Protein AF-A0A2V9SQM5-F1 (afdb_monomer_lite)

pLDDT: mean 85.24, std 10.16, range [53.94, 96.0]

Sequence (116 aa):
MLMFATLVFFAFRARFNPSAHKRLILLATIALMDAPTGRPPFVAITGRPHLDSVFCWLFVLLLMTYDLWSTRKLHRATIWGGAFLVIAQQLRVPIGSTTVWHAFATWVQTLARTAH

Radius of gyration: 17.27 Å; chains: 1; bounding box: 48×34×42 Å

Foldseek 3Di:
DVLLVVLQVVLVVCVVPVVLNVLSNQLSVLLVQLVVCQDPPNCVVVVDPPCSCVSSLVSLVVSQVCCCVPVVDGDPSSVVSSVVSVVCVVVVVVVCPDPVNVVVVVVVVVVVVVVD

Secondary structure (DSSP, 8-state):
-HHHHHHHHHHHHTTT-HHHHHHHHHHHHHHHHHHHHTSTTHHHHH-STT-HHHHHHHHHHHHHHHHHHHHSS--HHHHHHHHHHHHHHHHHHHHHTSHHHHHHHHHHHHHHHHT-

Structure (mmCIF, N/CA/C/O backbone):
data_AF-A0A2V9SQM5-F1
#
_entry.id   AF-A0A2V9SQM5-F1
#
loop_
_atom_site.group_PDB
_atom_site.id
_atom_site.type_symbol
_atom_site.label_atom_id
_atom_site.label_alt_id
_atom_site.label_comp_id
_atom_site.label_asym_id
_atom_site.label_entity_id
_atom_site.label_seq_id
_atom_site.pdbx_PDB_ins_code
_atom_site.Cartn_x
_atom_site.Cartn_y
_atom_site.Cartn_z
_atom_site.occupancy
_atom_site.B_iso_or_equiv
_atom_site.auth_seq_id
_atom_site.auth_comp_id
_atom_site.auth_asym_id
_atom_site.auth_atom_id
_atom_site.pdbx_PDB_model_num
ATOM 1 N N . MET A 1 1 ? 8.146 1.963 -1.666 1.00 83.19 1 MET A N 1
ATOM 2 C CA . MET A 1 1 ? 8.450 3.204 -0.914 1.00 83.19 1 MET A CA 1
ATOM 3 C C . MET A 1 1 ? 7.287 4.184 -0.892 1.00 83.19 1 MET A C 1
ATOM 5 O O . MET A 1 1 ? 6.878 4.536 0.203 1.00 83.19 1 MET A O 1
ATOM 9 N N . LEU A 1 2 ? 6.697 4.556 -2.038 1.00 89.31 2 LEU A N 1
ATOM 10 C CA . LEU A 1 2 ? 5.504 5.425 -2.072 1.00 89.31 2 LEU A CA 1
ATOM 11 C C . LEU A 1 2 ? 4.367 4.922 -1.169 1.00 89.31 2 LEU A C 1
ATOM 13 O O . LEU A 1 2 ? 3.948 5.641 -0.272 1.00 89.31 2 LEU A O 1
ATOM 17 N N . MET A 1 3 ? 3.952 3.659 -1.333 1.00 90.69 3 MET A N 1
ATOM 18 C CA . MET A 1 3 ? 2.892 3.055 -0.509 1.00 90.69 3 MET A CA 1
ATOM 19 C C . MET A 1 3 ? 3.172 3.171 0.998 1.00 90.69 3 MET A C 1
ATOM 21 O O . MET A 1 3 ? 2.305 3.591 1.761 1.00 90.69 3 MET A O 1
ATOM 25 N N . PHE A 1 4 ? 4.400 2.845 1.413 1.00 92.44 4 PHE A N 1
ATOM 26 C CA . PHE A 1 4 ? 4.840 2.946 2.804 1.00 92.44 4 PHE A CA 1
ATOM 27 C C . PHE A 1 4 ? 4.764 4.387 3.317 1.00 92.44 4 PHE A C 1
ATOM 29 O O . PHE A 1 4 ? 4.122 4.636 4.333 1.00 92.44 4 PHE A O 1
ATOM 36 N N . ALA A 1 5 ? 5.365 5.341 2.600 1.00 94.12 5 ALA A N 1
ATOM 37 C CA . ALA A 1 5 ? 5.401 6.740 3.015 1.00 94.12 5 ALA A CA 1
ATOM 38 C C . ALA A 1 5 ? 3.990 7.330 3.156 1.00 94.12 5 ALA A C 1
ATOM 40 O O . ALA A 1 5 ? 3.698 7.994 4.149 1.00 94.12 5 ALA A O 1
ATOM 41 N N . THR A 1 6 ? 3.093 7.032 2.211 1.00 94.75 6 THR A N 1
ATOM 42 C CA . THR A 1 6 ? 1.692 7.462 2.270 1.00 94.75 6 THR A CA 1
ATOM 43 C C . THR A 1 6 ? 0.986 6.897 3.504 1.00 94.75 6 THR A C 1
ATOM 45 O O . THR A 1 6 ? 0.376 7.650 4.262 1.00 94.75 6 THR A O 1
ATOM 48 N N . LEU A 1 7 ? 1.094 5.588 3.754 1.00 94.12 7 LEU A N 1
ATOM 49 C CA . LEU A 1 7 ? 0.445 4.949 4.903 1.00 94.12 7 LEU A CA 1
ATOM 50 C C . LEU A 1 7 ? 1.005 5.444 6.240 1.00 94.12 7 LEU A C 1
ATOM 52 O O . LEU A 1 7 ? 0.230 5.721 7.154 1.00 94.12 7 LEU A O 1
ATOM 56 N N . VAL A 1 8 ? 2.324 5.620 6.346 1.00 95.19 8 VAL A N 1
ATOM 57 C CA . VAL A 1 8 ? 2.972 6.164 7.549 1.00 95.19 8 VAL A CA 1
ATOM 58 C C . VAL A 1 8 ? 2.571 7.615 7.787 1.00 95.19 8 VAL A C 1
ATOM 60 O O . VAL A 1 8 ? 2.286 7.984 8.924 1.00 95.19 8 VAL A O 1
ATOM 63 N N . PHE A 1 9 ? 2.473 8.433 6.739 1.00 96.00 9 PHE A N 1
ATOM 64 C CA . PHE A 1 9 ? 1.980 9.804 6.861 1.00 96.00 9 PHE A CA 1
ATOM 65 C C . PHE A 1 9 ? 0.564 9.841 7.456 1.00 96.00 9 PHE A C 1
ATOM 67 O O . PHE A 1 9 ? 0.301 10.577 8.413 1.00 96.00 9 PHE A O 1
ATOM 74 N N . PHE A 1 10 ? -0.347 8.997 6.959 1.00 94.50 10 PHE A N 1
ATOM 75 C CA . PHE A 1 10 ? -1.689 8.881 7.533 1.00 94.50 10 PHE A CA 1
ATOM 76 C C . PHE A 1 10 ? -1.677 8.296 8.949 1.00 94.50 10 PHE A C 1
ATOM 78 O O . PHE A 1 10 ? -2.434 8.761 9.802 1.00 94.50 10 PHE A O 1
ATOM 85 N N . ALA A 1 11 ? -0.796 7.335 9.235 1.00 93.56 11 ALA A N 1
ATOM 86 C CA . ALA A 1 11 ? -0.623 6.791 10.578 1.00 93.56 11 ALA A CA 1
ATOM 87 C C . ALA A 1 11 ? -0.174 7.874 11.568 1.00 93.56 11 ALA A C 1
ATOM 89 O O . ALA A 1 11 ? -0.684 7.935 12.687 1.00 93.56 11 ALA A O 1
ATOM 90 N N . PHE A 1 12 ? 0.738 8.756 11.152 1.00 95.19 12 PHE A N 1
ATOM 91 C CA . PHE A 1 12 ? 1.212 9.874 11.960 1.00 95.19 12 PHE A 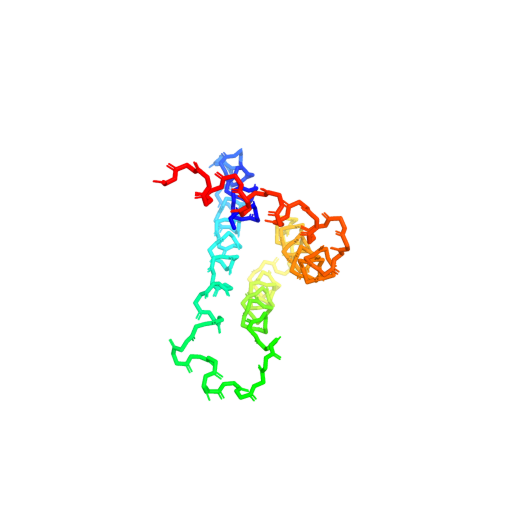CA 1
ATOM 92 C C . PHE A 1 12 ? 0.104 10.900 12.215 1.00 95.19 12 PHE A C 1
ATOM 94 O O . PHE A 1 12 ? -0.087 11.327 13.353 1.00 95.19 12 PHE A O 1
ATOM 101 N N . ARG A 1 13 ? -0.703 11.238 11.197 1.00 94.38 13 ARG A N 1
ATOM 102 C CA . ARG A 1 13 ? -1.900 12.078 11.395 1.00 94.38 13 ARG A CA 1
ATOM 103 C C . ARG A 1 13 ? -2.898 11.441 12.363 1.00 94.38 13 ARG A C 1
ATOM 105 O O . ARG A 1 13 ? -3.520 12.147 13.149 1.00 94.38 13 ARG A O 1
ATOM 112 N N . ALA A 1 14 ? -3.019 10.116 12.347 1.00 93.06 14 ALA A N 1
ATOM 113 C CA . ALA A 1 14 ? -3.893 9.356 13.234 1.00 93.06 14 ALA A CA 1
ATOM 114 C C . ALA A 1 14 ? -3.270 9.022 14.606 1.00 93.06 14 ALA A C 1
ATOM 116 O O . ALA A 1 14 ? -3.839 8.208 15.329 1.00 93.06 14 ALA A O 1
ATOM 117 N N . ARG A 1 15 ? -2.142 9.637 15.005 1.00 92.81 15 ARG A N 1
ATOM 118 C CA . ARG A 1 15 ? -1.408 9.294 16.246 1.00 92.81 15 ARG A CA 1
ATOM 119 C C . ARG A 1 15 ? -2.239 9.361 17.532 1.00 92.81 15 ARG A C 1
ATOM 121 O O . ARG A 1 15 ? -1.980 8.609 18.462 1.00 92.81 15 ARG A O 1
ATOM 128 N N . PHE A 1 16 ? -3.251 10.227 17.576 1.00 93.94 16 PHE A N 1
ATOM 129 C CA . PHE A 1 16 ? -4.147 10.368 18.731 1.00 93.94 16 PHE A CA 1
ATOM 130 C C . PHE A 1 16 ? -5.284 9.337 18.756 1.00 93.94 16 PHE A C 1
ATOM 132 O O . PHE A 1 16 ? -6.033 9.269 19.724 1.00 93.94 16 PHE A O 1
ATOM 139 N N . ASN A 1 17 ? -5.414 8.517 17.710 1.00 92.06 17 ASN A N 1
ATOM 140 C CA . ASN A 1 17 ? -6.326 7.385 17.658 1.00 92.06 17 ASN A CA 1
ATOM 141 C C . ASN A 1 17 ? -5.501 6.087 17.560 1.00 92.06 17 ASN A C 1
ATOM 143 O O . ASN A 1 17 ? -5.189 5.638 16.451 1.00 92.06 17 ASN A O 1
ATOM 147 N N . PRO A 1 18 ? -5.160 5.453 18.701 1.00 90.06 18 PRO A N 1
ATOM 148 C CA . PRO A 1 18 ? -4.294 4.272 18.734 1.00 90.06 18 PRO A CA 1
ATOM 149 C C . PRO A 1 18 ? -4.803 3.118 17.862 1.00 90.06 18 PRO A C 1
ATOM 151 O O . PRO A 1 18 ? -4.017 2.376 17.274 1.00 90.06 18 PRO A O 1
ATOM 154 N N . SER A 1 19 ? -6.128 2.994 17.755 1.00 89.94 19 SER A N 1
ATOM 155 C CA . SER A 1 19 ? -6.827 1.976 16.971 1.00 89.94 19 SER A CA 1
ATOM 156 C C . SER A 1 19 ? -6.543 2.129 15.471 1.00 89.94 19 SER A C 1
ATOM 158 O O . SER A 1 19 ? -6.209 1.157 14.790 1.00 89.94 19 SER A O 1
ATOM 160 N N . ALA A 1 20 ? -6.627 3.357 14.951 1.00 92.00 20 ALA A N 1
ATOM 161 C CA . ALA A 1 20 ? -6.324 3.663 13.555 1.00 92.00 20 ALA A CA 1
ATOM 162 C C . ALA A 1 20 ? -4.812 3.644 13.279 1.00 92.00 20 ALA A C 1
ATOM 164 O O . ALA A 1 20 ? -4.379 3.082 12.274 1.00 92.00 20 ALA A O 1
ATOM 165 N N . HIS A 1 21 ? -4.016 4.211 14.191 1.00 93.12 21 HIS A N 1
ATOM 166 C CA . HIS A 1 21 ? -2.562 4.289 14.074 1.00 93.12 21 HIS A CA 1
ATOM 167 C C . HIS A 1 21 ? -1.921 2.904 13.908 1.00 93.12 21 HIS A C 1
ATOM 169 O O . HIS A 1 21 ? -1.235 2.665 12.916 1.00 93.12 21 HIS A O 1
ATOM 175 N N . LYS A 1 22 ? -2.199 1.960 14.821 1.00 91.56 22 LYS A N 1
ATOM 176 C CA . LYS A 1 22 ? -1.608 0.608 14.781 1.00 91.56 22 LYS A CA 1
ATOM 177 C C . LYS A 1 22 ? -1.942 -0.139 13.488 1.00 91.56 22 LYS A C 1
ATOM 179 O O . LYS A 1 22 ? -1.076 -0.796 12.920 1.00 91.56 22 LYS A O 1
ATOM 184 N N . ARG A 1 23 ? -3.177 -0.001 12.995 1.00 92.75 23 ARG A N 1
ATOM 185 C CA . ARG A 1 23 ? -3.624 -0.632 11.742 1.00 92.75 23 ARG A CA 1
ATOM 186 C C . ARG A 1 23 ? -2.903 -0.070 10.520 1.00 92.75 23 ARG A C 1
ATOM 188 O O . ARG A 1 23 ? -2.448 -0.840 9.683 1.00 92.75 23 ARG A O 1
ATOM 195 N N . LEU A 1 24 ? -2.761 1.254 10.430 1.00 93.38 24 LEU A N 1
ATOM 196 C CA . LEU A 1 24 ? -2.043 1.893 9.322 1.00 93.38 24 LEU A CA 1
ATOM 197 C C . LEU A 1 24 ? -0.548 1.557 9.339 1.00 93.38 24 LEU A C 1
ATOM 199 O O . LEU A 1 24 ? 0.022 1.323 8.277 1.00 93.38 24 LEU A O 1
ATOM 203 N N . ILE A 1 25 ? 0.069 1.469 10.523 1.00 94.56 25 ILE A N 1
ATOM 204 C CA . ILE A 1 25 ? 1.457 1.007 10.657 1.00 94.56 25 ILE A CA 1
ATOM 205 C C . ILE A 1 25 ? 1.599 -0.451 10.213 1.00 94.56 25 ILE A C 1
ATOM 207 O O . ILE A 1 25 ? 2.502 -0.746 9.439 1.00 94.56 25 ILE A O 1
ATOM 211 N N . LEU A 1 26 ? 0.699 -1.354 10.623 1.00 93.31 26 LEU A N 1
ATOM 212 C CA . LEU A 1 26 ? 0.729 -2.747 10.159 1.00 93.31 26 LEU A CA 1
ATOM 213 C C . LEU A 1 26 ? 0.620 -2.841 8.635 1.00 93.31 26 LEU A C 1
ATOM 215 O O . LEU A 1 26 ? 1.423 -3.528 8.011 1.00 93.31 26 LEU A O 1
ATOM 219 N N . LEU A 1 27 ? -0.313 -2.105 8.025 1.00 93.00 27 LEU A N 1
ATOM 220 C CA . LEU A 1 27 ? -0.443 -2.038 6.567 1.00 93.00 27 LEU A CA 1
ATOM 221 C C . LEU A 1 27 ? 0.825 -1.483 5.904 1.00 93.00 27 LEU A C 1
ATOM 223 O O . LEU A 1 27 ? 1.276 -2.026 4.899 1.00 93.00 27 LEU A O 1
ATOM 227 N N . ALA A 1 28 ? 1.441 -0.445 6.474 1.00 93.44 28 ALA A N 1
ATOM 228 C CA . ALA A 1 28 ? 2.700 0.091 5.967 1.00 93.44 28 ALA A CA 1
ATOM 229 C C . ALA A 1 28 ? 3.819 -0.963 6.005 1.00 93.44 28 ALA A C 1
ATOM 231 O O . ALA A 1 28 ? 4.544 -1.128 5.025 1.00 93.44 28 ALA A O 1
ATOM 232 N N . THR A 1 29 ? 3.929 -1.720 7.097 1.00 91.81 29 THR A N 1
ATOM 233 C CA . THR A 1 29 ? 4.909 -2.805 7.227 1.00 91.81 29 THR A CA 1
ATOM 234 C C . THR A 1 29 ? 4.650 -3.925 6.220 1.00 91.81 29 THR A C 1
ATOM 236 O O . THR A 1 29 ? 5.591 -4.399 5.586 1.00 91.81 29 THR A O 1
ATOM 239 N N . ILE A 1 30 ? 3.385 -4.298 5.996 1.00 90.38 30 ILE A N 1
ATOM 240 C CA . ILE A 1 30 ? 3.010 -5.260 4.947 1.00 90.38 30 ILE A CA 1
ATOM 241 C C . ILE A 1 30 ? 3.451 -4.745 3.569 1.00 90.38 30 ILE A C 1
ATOM 243 O O . ILE A 1 30 ? 3.997 -5.505 2.776 1.00 90.38 30 ILE A O 1
ATOM 247 N N . ALA A 1 31 ? 3.312 -3.443 3.300 1.00 89.00 31 ALA A N 1
ATOM 248 C CA . ALA A 1 31 ? 3.748 -2.831 2.044 1.00 89.00 31 ALA A CA 1
ATOM 249 C C . ALA A 1 31 ? 5.263 -2.941 1.791 1.00 89.00 31 ALA A C 1
ATOM 251 O O . ALA A 1 31 ? 5.693 -2.936 0.638 1.00 89.00 31 ALA A O 1
ATOM 252 N N . LEU A 1 32 ? 6.082 -3.003 2.847 1.00 88.12 32 LEU A N 1
ATOM 253 C CA . LEU A 1 32 ? 7.530 -3.212 2.729 1.00 88.12 32 LEU A CA 1
ATOM 254 C C . LEU A 1 32 ? 7.896 -4.675 2.457 1.00 88.12 32 LEU A C 1
ATOM 256 O O . LEU A 1 32 ? 8.952 -4.928 1.878 1.00 88.12 32 LEU A O 1
ATOM 260 N N . MET A 1 33 ? 7.029 -5.619 2.834 1.00 84.75 33 MET A N 1
ATOM 261 C CA . MET A 1 33 ? 7.254 -7.059 2.665 1.00 84.75 33 MET A CA 1
ATOM 262 C C . MET A 1 33 ? 7.322 -7.491 1.191 1.00 84.75 33 MET A C 1
ATOM 264 O O . MET A 1 33 ? 7.952 -8.497 0.881 1.00 84.75 33 MET A O 1
ATOM 268 N N . ASP A 1 34 ? 6.752 -6.696 0.283 1.00 79.19 34 ASP A N 1
ATOM 269 C CA . ASP A 1 34 ? 6.767 -6.936 -1.169 1.00 79.19 34 ASP A CA 1
ATOM 270 C C . ASP A 1 34 ? 8.192 -6.971 -1.767 1.00 79.19 34 ASP A C 1
ATOM 272 O O . ASP A 1 34 ? 8.451 -7.638 -2.765 1.00 79.19 34 ASP A O 1
ATOM 276 N N . ALA A 1 35 ? 9.157 -6.266 -1.162 1.00 79.75 35 ALA A N 1
ATOM 277 C CA . ALA A 1 35 ? 10.531 -6.238 -1.668 1.00 79.75 35 ALA A CA 1
ATOM 278 C C . ALA A 1 35 ? 11.327 -7.530 -1.363 1.00 79.75 35 ALA A C 1
ATOM 280 O O . ALA A 1 35 ? 11.980 -8.044 -2.275 1.00 79.75 35 ALA A O 1
ATOM 281 N N . PRO A 1 36 ? 11.306 -8.074 -0.128 1.00 78.06 36 PRO A N 1
ATOM 282 C CA . PRO A 1 36 ? 11.883 -9.383 0.180 1.00 78.06 36 PRO A CA 1
ATOM 283 C C . PRO A 1 36 ? 11.306 -10.543 -0.637 1.00 78.06 36 PRO A C 1
ATOM 285 O O . PRO A 1 36 ? 12.055 -11.435 -1.027 1.00 78.06 36 PRO A O 1
ATOM 288 N N . THR A 1 37 ? 10.001 -10.537 -0.918 1.00 73.75 37 THR A N 1
ATOM 289 C CA . THR A 1 37 ? 9.324 -11.638 -1.627 1.00 73.75 37 THR A CA 1
ATOM 290 C C . THR A 1 37 ? 9.785 -11.787 -3.077 1.00 73.75 37 THR A C 1
ATOM 292 O O . THR A 1 37 ? 9.764 -12.890 -3.615 1.00 73.75 37 THR A O 1
ATOM 295 N N . GLY A 1 38 ? 10.270 -10.705 -3.693 1.00 72.56 38 GLY A N 1
ATOM 296 C CA . GLY A 1 38 ? 10.879 -10.713 -5.025 1.00 72.56 38 GLY A CA 1
ATOM 297 C C . GLY A 1 38 ? 12.361 -11.111 -5.062 1.00 72.56 38 GLY A C 1
ATOM 298 O O . GLY A 1 38 ? 12.987 -10.985 -6.113 1.00 72.56 38 GLY A O 1
ATOM 299 N N . ARG A 1 39 ? 12.958 -11.553 -3.943 1.00 73.56 39 ARG A N 1
ATOM 300 C CA . ARG A 1 39 ? 14.384 -11.923 -3.848 1.00 73.56 39 ARG A CA 1
ATOM 301 C C . ARG A 1 39 ? 14.572 -13.408 -3.482 1.00 73.56 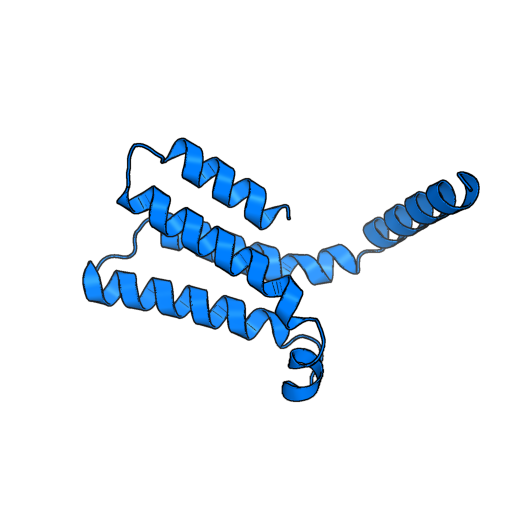39 ARG A C 1
ATOM 303 O O . ARG A 1 39 ? 13.698 -14.001 -2.845 1.00 73.56 39 ARG A O 1
ATOM 310 N N . PRO A 1 40 ? 15.700 -14.046 -3.854 1.00 66.88 40 PRO A N 1
ATOM 311 C CA . PRO A 1 40 ? 16.048 -15.382 -3.359 1.00 66.88 40 PRO A CA 1
ATOM 312 C C . PRO A 1 40 ? 16.118 -15.397 -1.819 1.00 66.88 40 PRO A C 1
ATOM 314 O O . PRO A 1 40 ? 16.605 -14.421 -1.245 1.00 66.88 40 PRO A O 1
ATOM 317 N N . PRO A 1 41 ? 15.650 -16.457 -1.128 1.00 70.38 41 PRO A N 1
ATOM 318 C CA . PRO A 1 41 ? 15.186 -17.755 -1.639 1.00 70.38 41 PRO A CA 1
ATOM 319 C C . PRO A 1 41 ? 13.700 -17.803 -2.039 1.00 70.38 41 PRO A C 1
ATOM 321 O O . PRO A 1 41 ? 13.254 -18.796 -2.605 1.00 70.38 41 PRO A O 1
ATOM 324 N N . PHE A 1 42 ? 12.913 -16.756 -1.784 1.00 65.56 42 PHE A N 1
ATOM 325 C CA . PHE A 1 42 ? 11.457 -16.789 -1.982 1.00 65.56 42 PHE A CA 1
ATOM 326 C C . PHE A 1 42 ? 11.044 -16.950 -3.449 1.00 65.56 42 PHE A C 1
ATOM 328 O O . PHE A 1 42 ? 10.093 -17.674 -3.748 1.00 65.56 42 PHE A O 1
ATOM 335 N N . VAL A 1 43 ? 11.810 -16.365 -4.372 1.00 63.50 43 VAL A N 1
ATOM 336 C CA . VAL A 1 43 ? 11.625 -16.576 -5.820 1.00 63.50 43 VAL A CA 1
ATOM 337 C C . VAL A 1 43 ? 11.898 -18.033 -6.219 1.00 63.50 43 VAL A C 1
ATOM 339 O O . VAL A 1 43 ? 11.208 -18.576 -7.078 1.00 63.50 43 VAL A O 1
ATOM 342 N N . ALA A 1 44 ? 12.859 -18.694 -5.563 1.00 62.41 44 ALA A N 1
ATOM 343 C CA . ALA A 1 44 ? 13.191 -20.096 -5.823 1.00 62.41 44 ALA A CA 1
ATOM 344 C C . ALA A 1 44 ? 12.120 -21.063 -5.285 1.00 62.41 44 ALA A C 1
ATOM 346 O O . ALA A 1 44 ? 11.870 -22.096 -5.896 1.00 62.41 44 ALA A O 1
ATOM 347 N N . ILE A 1 45 ? 11.456 -20.714 -4.176 1.00 61.88 45 ILE A N 1
ATOM 348 C CA . ILE A 1 45 ? 10.374 -21.513 -3.571 1.00 61.88 45 ILE A CA 1
ATOM 349 C C . ILE A 1 45 ? 9.064 -21.376 -4.360 1.00 61.88 45 ILE A C 1
ATOM 351 O O . ILE A 1 45 ? 8.328 -22.344 -4.522 1.00 61.88 45 ILE A O 1
ATOM 355 N N . THR A 1 46 ? 8.749 -20.171 -4.840 1.00 62.34 46 THR A N 1
ATOM 356 C CA . THR A 1 46 ? 7.471 -19.893 -5.520 1.00 62.34 46 THR A CA 1
ATOM 357 C C . THR A 1 46 ? 7.458 -20.321 -6.986 1.00 62.34 46 THR A C 1
ATOM 359 O O . THR A 1 46 ? 6.378 -20.533 -7.535 1.00 62.34 46 THR A O 1
ATOM 362 N N . GLY A 1 47 ? 8.627 -20.470 -7.628 1.00 58.47 47 GLY A N 1
ATOM 363 C CA . GLY A 1 47 ? 8.791 -21.058 -8.969 1.00 58.47 47 GLY A CA 1
ATOM 364 C C . GLY A 1 47 ? 8.072 -20.331 -10.114 1.00 58.47 47 GLY A C 1
ATOM 365 O O . GLY A 1 47 ? 8.140 -20.766 -11.262 1.00 58.47 47 GLY A O 1
ATOM 366 N N . ARG A 1 48 ? 7.370 -19.232 -9.821 1.00 60.31 48 ARG A N 1
ATOM 367 C CA . ARG A 1 48 ? 6.584 -18.439 -10.763 1.00 60.31 48 ARG A CA 1
ATOM 368 C C . ARG A 1 48 ? 6.849 -16.954 -10.517 1.00 60.31 48 ARG A C 1
ATOM 370 O O . ARG A 1 48 ? 6.617 -16.485 -9.398 1.00 60.31 48 ARG A O 1
ATOM 377 N N . PRO A 1 49 ? 7.291 -16.196 -11.534 1.00 55.97 49 PRO A N 1
ATOM 378 C CA . PRO A 1 49 ? 7.325 -14.744 -11.431 1.00 55.97 49 PRO A CA 1
ATOM 379 C C . PRO A 1 49 ? 5.897 -14.240 -11.153 1.00 55.97 49 PRO A C 1
ATOM 381 O O . PRO A 1 49 ? 4.942 -14.780 -11.708 1.00 55.97 49 PRO A O 1
ATOM 384 N N . HIS A 1 50 ? 5.758 -13.233 -10.284 1.00 59.50 50 HIS A N 1
ATOM 385 C CA . HIS A 1 50 ? 4.499 -12.557 -9.898 1.00 59.50 50 HIS A CA 1
ATOM 386 C C . HIS A 1 50 ? 3.658 -13.153 -8.750 1.00 59.50 50 HIS A C 1
ATOM 388 O O . HIS A 1 50 ? 2.599 -12.608 -8.443 1.00 59.50 50 HIS A O 1
ATOM 394 N N . LEU A 1 51 ? 4.099 -14.218 -8.065 1.00 64.31 51 LEU A N 1
ATOM 395 C CA . LEU A 1 51 ? 3.446 -14.660 -6.813 1.00 64.31 51 LEU A CA 1
ATOM 396 C C . LEU A 1 51 ? 3.916 -13.892 -5.563 1.00 64.31 51 LEU A C 1
ATOM 398 O O . LEU A 1 51 ? 3.433 -14.147 -4.462 1.00 64.31 51 LEU A O 1
ATOM 402 N N . ASP A 1 52 ? 4.824 -12.930 -5.714 1.00 66.50 52 ASP A N 1
ATOM 403 C CA . ASP A 1 52 ? 5.361 -12.104 -4.630 1.00 66.50 52 ASP A CA 1
ATOM 404 C C . ASP A 1 52 ? 4.262 -11.328 -3.885 1.00 66.50 52 ASP A C 1
ATOM 406 O O . ASP A 1 52 ? 4.251 -11.285 -2.653 1.00 66.50 52 ASP A O 1
ATOM 410 N N . SER A 1 53 ? 3.272 -10.806 -4.613 1.00 72.50 53 SER A N 1
ATOM 411 C CA . SER A 1 53 ? 2.167 -10.043 -4.021 1.00 72.50 53 SER A CA 1
ATOM 412 C C . SER A 1 53 ? 1.148 -10.905 -3.254 1.00 72.50 53 SER A C 1
ATOM 414 O O . SER A 1 53 ? 0.375 -10.368 -2.459 1.00 72.50 53 SER A O 1
ATOM 416 N N . VAL A 1 54 ? 1.173 -12.238 -3.399 1.00 78.38 54 VAL A N 1
ATOM 417 C CA . VAL A 1 54 ? 0.244 -13.145 -2.692 1.00 78.38 54 VAL A CA 1
ATOM 418 C C . VAL A 1 54 ? 0.444 -13.082 -1.182 1.00 78.38 54 VAL A C 1
ATOM 420 O O . VAL A 1 54 ? -0.534 -13.061 -0.436 1.00 78.38 54 VAL A O 1
ATOM 423 N N . PHE A 1 55 ? 1.691 -12.993 -0.716 1.00 78.88 55 PHE A N 1
ATOM 424 C CA . PHE A 1 55 ? 1.981 -12.866 0.714 1.00 78.88 55 PHE A CA 1
ATOM 425 C C . PHE A 1 55 ? 1.400 -11.571 1.280 1.00 78.88 55 PHE A C 1
ATOM 427 O O . PHE A 1 55 ? 0.752 -11.586 2.326 1.00 78.88 55 PHE A O 1
ATOM 434 N N . CYS A 1 56 ? 1.562 -10.461 0.557 1.00 81.06 56 CYS A N 1
ATOM 435 C CA . CYS A 1 56 ? 0.972 -9.181 0.930 1.00 81.06 56 CYS A CA 1
ATOM 436 C C . CYS A 1 56 ? -0.556 -9.283 1.050 1.00 81.06 56 CYS A C 1
ATOM 438 O O . CYS A 1 56 ? -1.123 -8.831 2.044 1.00 81.06 56 CYS A O 1
ATOM 440 N N . TRP A 1 57 ? -1.223 -9.922 0.084 1.00 83.88 57 TRP A N 1
ATOM 441 C CA . TRP A 1 57 ? -2.675 -10.121 0.123 1.00 83.88 57 TRP A CA 1
ATOM 442 C C . TRP A 1 57 ? -3.109 -11.020 1.275 1.00 83.88 57 TRP A C 1
ATOM 444 O O . TRP A 1 57 ? -4.089 -10.705 1.946 1.00 83.88 57 TRP A O 1
ATOM 454 N N . LEU A 1 58 ? -2.357 -12.086 1.559 1.00 86.62 58 LEU A N 1
ATOM 455 C CA . LEU A 1 58 ? -2.611 -12.970 2.693 1.00 86.62 58 LEU A CA 1
ATOM 456 C C . LEU A 1 58 ? -2.574 -12.195 4.017 1.00 86.62 58 LEU A C 1
ATOM 458 O O . LEU A 1 58 ? -3.488 -12.324 4.826 1.00 86.62 58 LEU A O 1
ATOM 462 N N . PHE A 1 59 ? -1.563 -11.347 4.229 1.00 86.00 59 PHE A N 1
ATOM 463 C CA . PHE A 1 59 ? -1.463 -10.539 5.447 1.00 86.00 59 PHE A CA 1
ATOM 464 C C . PHE A 1 59 ? -2.563 -9.476 5.550 1.00 86.00 59 PHE A C 1
ATOM 466 O O . PHE A 1 59 ? -3.079 -9.239 6.643 1.00 86.00 59 PHE A O 1
ATOM 473 N N . VAL A 1 60 ? -2.965 -8.859 4.433 1.00 85.94 60 VAL A N 1
ATOM 474 C CA . VAL A 1 60 ? -4.105 -7.926 4.411 1.00 85.94 60 VAL A CA 1
ATOM 475 C C . VAL A 1 60 ? -5.409 -8.655 4.747 1.00 85.94 60 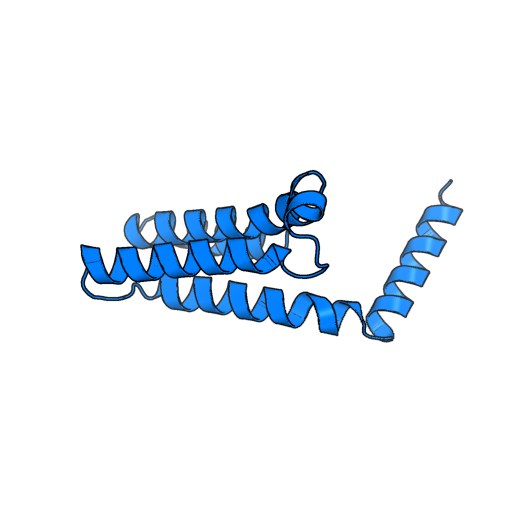VAL A C 1
ATOM 477 O O . VAL A 1 60 ? -6.177 -8.170 5.579 1.00 85.94 60 VAL A O 1
ATOM 480 N N . LEU A 1 61 ? -5.644 -9.837 4.170 1.00 88.69 61 LEU A N 1
ATOM 481 C CA . LEU A 1 61 ? -6.800 -10.677 4.492 1.00 88.69 61 LEU A CA 1
ATOM 482 C C . LEU A 1 61 ? -6.786 -11.104 5.961 1.00 88.69 61 LEU A C 1
ATOM 484 O O . LEU A 1 61 ? -7.813 -11.024 6.632 1.00 88.69 61 LEU A O 1
ATOM 488 N N . LEU A 1 62 ? -5.626 -11.484 6.496 1.00 89.38 62 LEU A N 1
ATOM 489 C CA . LEU A 1 62 ? -5.474 -11.832 7.906 1.00 89.38 62 LEU A CA 1
ATOM 490 C C . LEU A 1 62 ? -5.838 -10.643 8.807 1.00 89.38 62 LEU A C 1
ATOM 492 O O . LEU A 1 62 ? -6.602 -10.805 9.755 1.00 89.38 62 LEU A O 1
ATOM 496 N N . LEU A 1 63 ? -5.404 -9.427 8.467 1.00 86.62 63 LEU A N 1
ATOM 497 C CA . LEU A 1 63 ? -5.805 -8.222 9.195 1.00 86.62 63 LEU A CA 1
ATOM 498 C C . LEU A 1 63 ? -7.321 -7.961 9.107 1.00 86.62 63 LEU A C 1
ATOM 500 O O . LEU A 1 63 ? -7.942 -7.615 10.111 1.00 86.62 63 LEU A O 1
ATOM 504 N N . MET A 1 64 ? -7.933 -8.152 7.934 1.00 86.19 64 MET A N 1
ATOM 505 C CA . MET A 1 64 ? -9.384 -8.000 7.752 1.00 86.19 64 MET A CA 1
ATOM 506 C C . MET A 1 64 ? -10.180 -9.037 8.554 1.00 86.19 64 MET A C 1
ATOM 508 O O . MET A 1 64 ? -11.167 -8.682 9.198 1.00 86.19 64 MET A O 1
ATOM 512 N N . THR A 1 65 ? -9.747 -10.301 8.549 1.00 86.88 65 THR A N 1
ATOM 513 C CA . THR A 1 65 ? -10.375 -11.372 9.341 1.00 86.88 65 THR A CA 1
ATOM 514 C C . THR A 1 65 ? -10.224 -11.123 10.838 1.00 86.88 65 THR A C 1
ATOM 516 O O . THR A 1 65 ? -11.192 -11.296 11.573 1.00 86.88 65 THR A O 1
ATOM 519 N N . TYR A 1 66 ? -9.068 -10.626 11.288 1.00 86.44 66 TYR A N 1
ATOM 520 C CA . TYR A 1 66 ? -8.857 -10.225 12.677 1.00 86.44 66 TYR A CA 1
ATOM 521 C C . TYR A 1 66 ? -9.794 -9.084 13.098 1.00 86.44 66 TYR A C 1
ATOM 523 O O . TYR A 1 66 ? -10.437 -9.177 14.141 1.00 86.44 66 TYR A O 1
ATOM 531 N N . ASP A 1 67 ? -9.934 -8.034 12.281 1.00 82.38 67 ASP A N 1
ATOM 532 C CA . ASP A 1 67 ? -10.867 -6.930 12.553 1.00 82.38 67 ASP A CA 1
ATOM 533 C C . ASP A 1 67 ? -12.328 -7.418 12.609 1.00 82.38 67 ASP A C 1
ATOM 535 O O . ASP A 1 67 ? -13.112 -6.984 13.462 1.00 82.38 67 ASP A O 1
ATOM 539 N N . LEU A 1 68 ? -12.703 -8.351 11.731 1.00 85.38 68 LEU A N 1
ATOM 540 C CA . LEU A 1 68 ? -14.042 -8.936 11.726 1.00 85.38 68 LE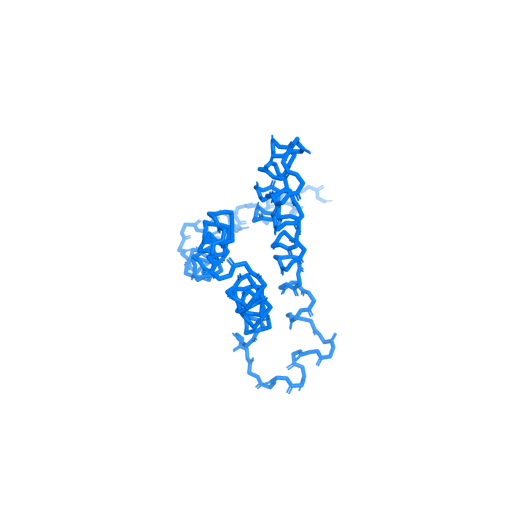U A CA 1
ATOM 541 C C . LEU A 1 68 ? -14.274 -9.852 12.937 1.00 85.38 68 LEU A C 1
ATOM 543 O O . LEU A 1 68 ? -15.364 -9.849 13.500 1.00 85.38 68 LEU A O 1
ATOM 547 N N . TRP A 1 69 ? -13.265 -10.598 13.381 1.00 87.69 69 TRP A N 1
ATOM 548 C CA . TRP A 1 69 ? -13.387 -11.489 14.532 1.00 87.69 69 TRP A CA 1
ATOM 549 C C . TRP A 1 69 ? -13.370 -10.733 15.868 1.00 87.69 69 TRP A C 1
ATOM 551 O O . TRP A 1 69 ? -14.236 -10.952 16.711 1.00 87.69 69 TRP A O 1
ATOM 561 N N . SER A 1 70 ? -12.433 -9.798 16.045 1.00 83.50 70 SER A N 1
ATOM 562 C CA . SER A 1 70 ? -12.254 -9.036 17.287 1.00 83.50 70 SER A CA 1
ATOM 563 C C . SER A 1 70 ? -13.327 -7.964 17.476 1.00 83.50 70 SER A C 1
ATOM 565 O O . SER A 1 70 ? -13.939 -7.872 18.538 1.00 83.50 70 SER A O 1
ATOM 567 N N . THR A 1 71 ? -13.565 -7.144 16.449 1.00 80.12 71 THR A N 1
ATOM 568 C CA . THR A 1 71 ? -14.435 -5.962 16.555 1.00 80.12 71 THR A CA 1
ATOM 569 C C . THR A 1 71 ? -15.801 -6.134 15.893 1.00 80.12 71 THR A C 1
ATOM 571 O O . THR A 1 71 ? -16.638 -5.237 16.002 1.00 80.12 71 THR A O 1
ATOM 574 N N . ARG A 1 72 ? -16.046 -7.257 15.192 1.00 83.25 72 ARG A N 1
ATOM 575 C CA . ARG A 1 72 ? -17.245 -7.514 14.358 1.00 83.25 72 ARG A CA 1
ATOM 576 C C . ARG A 1 72 ? -17.568 -6.426 13.332 1.00 83.25 72 ARG A C 1
ATOM 578 O O . ARG A 1 72 ? -18.651 -6.405 12.752 1.00 83.25 72 ARG A O 1
ATOM 585 N N . LYS A 1 73 ? -16.633 -5.507 13.110 1.00 82.50 73 LYS A N 1
ATOM 586 C CA . LYS A 1 73 ? -16.734 -4.372 12.201 1.00 82.50 73 LYS A CA 1
ATOM 587 C C . LYS A 1 73 ? -15.355 -4.127 11.622 1.00 82.50 73 LYS A C 1
ATOM 589 O O . LYS A 1 73 ? -14.375 -4.046 12.356 1.00 82.50 73 LYS A O 1
ATOM 594 N N . LEU A 1 74 ? -15.294 -3.967 10.308 1.00 79.44 74 LEU A N 1
ATOM 595 C CA . LEU A 1 74 ? -14.070 -3.555 9.639 1.00 79.44 74 LEU A CA 1
ATOM 596 C C . LEU A 1 74 ? -13.799 -2.082 9.938 1.00 79.44 74 LEU A C 1
ATOM 598 O O . LEU A 1 74 ? -14.644 -1.214 9.698 1.00 79.44 74 LEU A O 1
ATOM 602 N N . HIS A 1 75 ? -12.614 -1.786 10.468 1.00 86.88 75 HIS A N 1
ATOM 603 C CA . HIS A 1 75 ? -12.229 -0.408 10.726 1.00 86.88 75 HIS A CA 1
ATOM 604 C C . HIS A 1 75 ? -12.022 0.325 9.392 1.00 86.88 75 HIS A C 1
ATOM 606 O O . HIS A 1 75 ? -11.405 -0.209 8.469 1.00 86.88 75 HIS A O 1
ATOM 612 N N . ARG A 1 76 ? -12.477 1.584 9.286 1.00 87.50 76 ARG A N 1
ATOM 613 C CA . ARG A 1 76 ? -12.335 2.387 8.050 1.00 87.50 76 ARG A CA 1
ATOM 614 C C . ARG A 1 76 ? -10.884 2.440 7.560 1.00 87.50 76 ARG A C 1
ATOM 616 O O . ARG A 1 76 ? -10.639 2.355 6.366 1.00 87.50 76 ARG A O 1
ATOM 623 N N . ALA A 1 77 ? -9.930 2.532 8.488 1.00 89.00 77 ALA A N 1
ATOM 624 C CA . ALA A 1 77 ? -8.498 2.514 8.178 1.00 89.00 77 ALA A CA 1
ATOM 625 C C . ALA A 1 77 ? -8.037 1.213 7.493 1.00 89.00 77 ALA A C 1
ATOM 627 O O . ALA A 1 77 ? -7.225 1.276 6.577 1.00 89.00 77 ALA A O 1
ATOM 628 N N . THR A 1 78 ? -8.574 0.059 7.898 1.00 88.69 78 THR A N 1
ATOM 629 C CA . THR A 1 78 ? -8.264 -1.245 7.291 1.00 88.69 78 THR A CA 1
ATOM 630 C C . THR A 1 78 ? -8.837 -1.337 5.885 1.00 88.69 78 THR A C 1
ATOM 632 O O . THR A 1 78 ? -8.139 -1.762 4.973 1.00 88.69 78 THR A O 1
ATOM 635 N N . ILE A 1 79 ? -10.075 -0.869 5.691 1.00 89.50 79 ILE A N 1
ATOM 636 C CA . ILE A 1 79 ? -10.725 -0.854 4.373 1.00 89.50 79 ILE A CA 1
ATOM 637 C C . ILE A 1 79 ? -9.949 0.050 3.413 1.00 89.50 79 ILE A C 1
ATOM 639 O O . ILE A 1 79 ? -9.501 -0.409 2.369 1.00 89.50 79 ILE A O 1
ATOM 643 N N . TRP A 1 80 ? -9.751 1.321 3.774 1.00 91.56 80 TRP A N 1
ATOM 644 C CA . TRP A 1 80 ? -9.102 2.290 2.890 1.00 91.56 80 TRP A CA 1
ATOM 645 C C . TRP A 1 80 ? -7.619 1.993 2.683 1.00 91.56 80 TRP A C 1
ATOM 647 O O . TRP A 1 80 ? -7.140 2.052 1.555 1.00 91.56 80 TRP A O 1
ATOM 657 N N . GLY A 1 81 ? -6.891 1.649 3.746 1.00 90.62 81 GLY A N 1
ATOM 658 C CA . GLY A 1 81 ? -5.471 1.331 3.643 1.00 90.62 81 GLY A CA 1
ATOM 659 C C . GLY A 1 81 ? -5.215 0.006 2.918 1.00 90.62 81 GLY A C 1
ATOM 660 O O . GLY A 1 81 ? -4.299 -0.072 2.104 1.00 90.62 81 GLY A O 1
ATOM 661 N N . GLY A 1 82 ? -6.050 -1.012 3.154 1.00 88.81 82 GLY A N 1
ATOM 662 C CA . GLY A 1 82 ? -5.994 -2.287 2.438 1.00 88.81 82 GLY A CA 1
ATOM 663 C C . GLY A 1 82 ? -6.345 -2.132 0.958 1.00 88.81 82 GLY A C 1
ATOM 664 O O . GLY A 1 82 ? -5.582 -2.578 0.105 1.00 88.81 82 GLY A O 1
ATOM 665 N N . ALA A 1 83 ? -7.438 -1.431 0.636 1.00 90.38 83 ALA A N 1
ATOM 666 C CA . ALA A 1 83 ? -7.823 -1.150 -0.748 1.00 90.38 83 ALA A CA 1
ATOM 667 C C . ALA A 1 83 ? -6.740 -0.354 -1.489 1.00 90.38 83 ALA A C 1
ATOM 669 O O . ALA A 1 83 ? -6.379 -0.710 -2.608 1.00 90.38 83 ALA A O 1
ATOM 670 N N . PHE A 1 84 ? -6.172 0.674 -0.848 1.00 92.31 84 PHE A N 1
ATOM 671 C CA . PHE A 1 84 ? -5.053 1.433 -1.403 1.00 92.31 84 PHE A CA 1
ATOM 672 C C . PHE A 1 84 ? -3.861 0.530 -1.740 1.00 92.31 84 PHE A C 1
ATOM 674 O O . PHE A 1 84 ? -3.326 0.640 -2.841 1.00 92.31 84 PHE A O 1
ATOM 681 N N . LEU A 1 85 ? -3.471 -0.385 -0.843 1.00 89.81 85 LEU A N 1
ATOM 682 C CA . LEU A 1 85 ? -2.369 -1.316 -1.107 1.00 89.81 85 LEU A CA 1
ATOM 683 C C . LEU A 1 85 ? -2.649 -2.252 -2.275 1.00 89.81 85 LEU A C 1
ATOM 685 O O . LEU A 1 85 ? -1.795 -2.395 -3.147 1.00 89.81 85 LEU A O 1
ATOM 689 N N . VAL A 1 86 ? -3.830 -2.869 -2.303 1.00 88.75 86 VAL A N 1
ATOM 690 C CA . VAL A 1 86 ? -4.202 -3.808 -3.369 1.00 88.75 86 VAL A CA 1
ATOM 691 C C . VAL A 1 86 ? -4.216 -3.093 -4.719 1.00 88.75 86 VAL A C 1
ATOM 693 O O . VAL A 1 86 ? -3.591 -3.558 -5.668 1.00 88.75 86 VAL A O 1
ATOM 696 N N . ILE A 1 87 ? -4.856 -1.924 -4.800 1.00 90.25 87 ILE A N 1
ATOM 697 C CA . ILE A 1 87 ? -4.918 -1.135 -6.036 1.00 90.25 87 ILE A CA 1
ATOM 698 C C . ILE A 1 87 ? -3.514 -0.698 -6.465 1.00 90.25 87 ILE A C 1
ATOM 700 O O . ILE A 1 87 ? -3.144 -0.871 -7.624 1.00 90.25 87 ILE A O 1
ATOM 704 N N . ALA A 1 88 ? -2.704 -0.173 -5.543 1.00 89.38 88 ALA A N 1
ATOM 705 C CA . ALA A 1 88 ? -1.353 0.276 -5.856 1.00 89.38 88 ALA A CA 1
ATOM 706 C C . ALA A 1 88 ? -0.453 -0.874 -6.341 1.00 89.38 88 ALA A C 1
ATOM 708 O O . ALA A 1 88 ? 0.314 -0.683 -7.284 1.00 89.38 88 ALA A O 1
ATOM 709 N N . GLN A 1 89 ? -0.571 -2.071 -5.757 1.00 86.00 89 GLN A N 1
ATOM 710 C CA . GLN A 1 89 ? 0.154 -3.256 -6.223 1.00 86.00 89 GLN A CA 1
ATOM 711 C C . GLN A 1 89 ? -0.290 -3.690 -7.621 1.00 86.00 89 GLN A C 1
ATOM 713 O O . GLN A 1 89 ? 0.566 -3.958 -8.460 1.00 86.00 89 GLN A O 1
ATOM 718 N N . GLN A 1 90 ? -1.593 -3.691 -7.908 1.00 87.4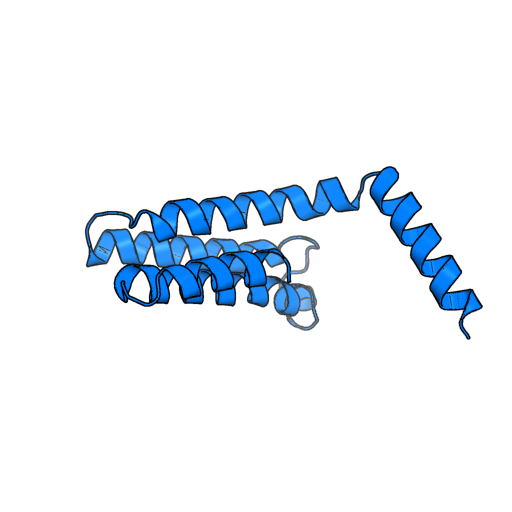4 90 GLN A N 1
ATOM 719 C CA . GLN A 1 90 ? -2.100 -4.069 -9.231 1.00 87.44 90 GLN A CA 1
ATOM 720 C C . GLN A 1 90 ? -1.725 -3.059 -10.316 1.00 87.44 90 GLN A C 1
ATOM 722 O O . GLN A 1 90 ? -1.476 -3.445 -11.454 1.00 87.44 90 GLN A O 1
ATOM 727 N N . LEU A 1 91 ? -1.635 -1.773 -9.972 1.00 88.12 91 LEU A N 1
ATOM 728 C CA . LEU A 1 91 ? -1.236 -0.728 -10.911 1.00 88.12 91 LEU A CA 1
ATOM 729 C C . LEU A 1 91 ? 0.285 -0.656 -11.125 1.00 88.12 91 LEU A C 1
ATOM 731 O O . LEU A 1 91 ? 0.717 -0.149 -12.158 1.00 88.12 91 LEU A O 1
ATOM 735 N N . ARG A 1 92 ? 1.114 -1.176 -10.205 1.00 85.19 92 ARG A N 1
ATOM 736 C CA . ARG A 1 92 ? 2.584 -1.037 -10.292 1.00 85.19 92 ARG A CA 1
ATOM 737 C C . ARG A 1 92 ? 3.161 -1.630 -11.582 1.00 85.19 92 ARG A C 1
ATOM 739 O O . ARG A 1 92 ? 3.996 -1.000 -12.222 1.00 85.19 92 ARG A O 1
ATOM 746 N N . VAL A 1 93 ? 2.707 -2.827 -11.962 1.00 84.69 93 VAL A N 1
ATOM 747 C CA . VAL A 1 93 ? 3.196 -3.565 -13.137 1.00 84.69 93 VAL A CA 1
ATOM 748 C C . VAL A 1 93 ? 2.766 -2.896 -14.446 1.00 84.69 93 VAL A C 1
ATOM 750 O O . VAL A 1 93 ? 3.651 -2.579 -15.240 1.00 84.69 93 VAL A O 1
ATOM 753 N N . PRO A 1 94 ? 1.470 -2.610 -14.688 1.00 88.81 94 PRO A N 1
ATOM 754 C CA . PRO A 1 94 ? 1.050 -1.977 -15.933 1.00 88.81 94 PRO A CA 1
ATOM 755 C C . PRO A 1 94 ? 1.653 -0.579 -16.095 1.00 88.81 94 PRO A C 1
ATOM 757 O O . PRO A 1 94 ? 2.141 -0.263 -17.178 1.00 88.81 94 PRO A O 1
ATOM 760 N N . ILE A 1 95 ? 1.717 0.223 -15.022 1.00 88.50 95 ILE A N 1
ATOM 761 C CA . ILE A 1 95 ? 2.375 1.539 -15.061 1.00 88.50 95 ILE A CA 1
ATOM 762 C C . ILE A 1 95 ? 3.852 1.383 -15.441 1.00 88.50 95 ILE A C 1
ATOM 764 O O . ILE A 1 95 ? 4.331 2.081 -16.334 1.00 88.50 95 ILE A O 1
ATOM 768 N N . GLY A 1 96 ? 4.550 0.428 -14.819 1.00 85.88 96 GLY A N 1
ATOM 769 C CA . GLY A 1 96 ? 5.953 0.136 -15.112 1.00 85.88 96 GLY A CA 1
ATOM 770 C C . GLY A 1 96 ? 6.210 -0.384 -16.530 1.00 85.88 96 GLY A C 1
ATOM 771 O O . GLY A 1 96 ? 7.310 -0.209 -17.040 1.00 85.88 96 GLY A O 1
ATOM 772 N N . SER A 1 97 ? 5.208 -0.989 -17.173 1.00 87.56 97 SER A N 1
ATOM 773 C CA . SER A 1 97 ? 5.294 -1.491 -18.554 1.00 87.56 97 SER A CA 1
ATOM 774 C C . SER A 1 97 ? 4.949 -0.451 -19.627 1.00 87.56 97 SER A C 1
ATOM 776 O O . SER A 1 97 ? 5.009 -0.740 -20.821 1.00 87.56 97 SER A O 1
ATOM 778 N N . THR A 1 98 ? 4.544 0.760 -19.232 1.00 94.62 98 THR A N 1
ATOM 779 C CA . THR A 1 98 ? 4.168 1.799 -20.198 1.00 94.62 98 THR A CA 1
ATOM 780 C C . THR A 1 98 ? 5.383 2.375 -20.924 1.00 94.62 98 THR A C 1
ATOM 782 O O . THR A 1 98 ? 6.463 2.539 -20.354 1.00 94.62 98 THR A O 1
ATOM 785 N N . THR A 1 99 ? 5.195 2.758 -22.190 1.00 91.69 99 THR A N 1
ATOM 786 C CA . THR A 1 99 ? 6.239 3.392 -23.017 1.00 91.69 99 THR A CA 1
ATOM 787 C C . THR A 1 99 ? 6.768 4.682 -22.395 1.00 91.69 99 THR A C 1
ATOM 789 O O . THR A 1 99 ? 7.969 4.934 -22.433 1.00 91.69 99 THR A O 1
ATOM 792 N N . VAL A 1 100 ? 5.892 5.465 -21.760 1.00 93.62 100 VAL A N 1
ATOM 793 C CA . VAL A 1 100 ? 6.251 6.687 -21.027 1.00 93.62 100 VAL A CA 1
ATOM 794 C C . VAL A 1 100 ? 7.207 6.373 -19.876 1.00 93.62 100 VAL A C 1
ATOM 796 O O . VAL A 1 100 ? 8.236 7.035 -19.735 1.00 93.62 100 VAL A O 1
ATOM 799 N N . TRP A 1 101 ? 6.905 5.343 -19.078 1.00 93.12 101 TRP A N 1
ATOM 800 C CA . TRP A 1 101 ? 7.776 4.934 -17.978 1.00 93.12 101 TRP A CA 1
ATOM 801 C C . TRP A 1 101 ? 9.135 4.444 -18.482 1.00 93.12 101 TRP A C 1
ATOM 803 O O . TRP A 1 101 ? 10.169 4.837 -17.944 1.00 93.12 101 TRP A O 1
ATOM 813 N N . HIS A 1 102 ? 9.155 3.648 -19.553 1.00 93.81 102 HIS A N 1
ATOM 814 C CA . HIS A 1 102 ? 10.400 3.185 -20.164 1.00 93.81 102 HIS A CA 1
ATOM 815 C C . HIS A 1 102 ? 11.239 4.328 -20.752 1.00 93.81 102 HIS A C 1
ATOM 817 O O . HIS A 1 102 ? 12.460 4.331 -20.577 1.00 93.81 102 HIS A O 1
ATOM 823 N N . ALA A 1 103 ? 10.616 5.322 -21.393 1.00 94.19 103 ALA A N 1
ATOM 824 C CA . ALA A 1 103 ? 11.308 6.501 -21.912 1.00 94.19 103 ALA A CA 1
ATOM 825 C C . ALA A 1 103 ? 11.947 7.317 -20.779 1.00 94.19 103 ALA A C 1
ATOM 827 O O . ALA A 1 103 ? 13.132 7.647 -20.843 1.00 94.19 103 ALA A O 1
ATOM 828 N N . PHE A 1 104 ? 11.194 7.563 -19.703 1.00 93.62 104 PHE A N 1
ATOM 829 C CA . PHE A 1 104 ? 11.707 8.220 -18.504 1.00 93.62 104 PHE A CA 1
ATOM 830 C C . PHE A 1 104 ? 12.867 7.438 -17.876 1.00 93.62 104 PHE A C 1
ATOM 832 O O . PHE A 1 104 ? 13.924 8.006 -17.609 1.00 93.62 104 PHE A O 1
ATOM 839 N N . ALA A 1 105 ? 12.706 6.125 -17.685 1.00 93.00 105 ALA A N 1
ATOM 840 C CA . ALA A 1 105 ? 13.742 5.273 -17.111 1.00 93.00 105 ALA A CA 1
ATOM 841 C C . ALA A 1 105 ? 15.022 5.279 -17.961 1.00 93.00 105 ALA A C 1
ATOM 843 O O . ALA A 1 105 ? 16.120 5.360 -17.412 1.00 93.00 105 ALA A O 1
ATOM 844 N N . THR A 1 106 ? 14.889 5.246 -19.289 1.00 94.88 106 THR A N 1
ATOM 845 C CA . THR A 1 106 ? 16.027 5.313 -20.215 1.00 94.88 106 THR A CA 1
ATOM 846 C C . THR A 1 106 ? 16.743 6.656 -20.099 1.00 94.88 106 THR A C 1
ATOM 848 O O . THR A 1 106 ? 17.962 6.684 -19.957 1.00 94.8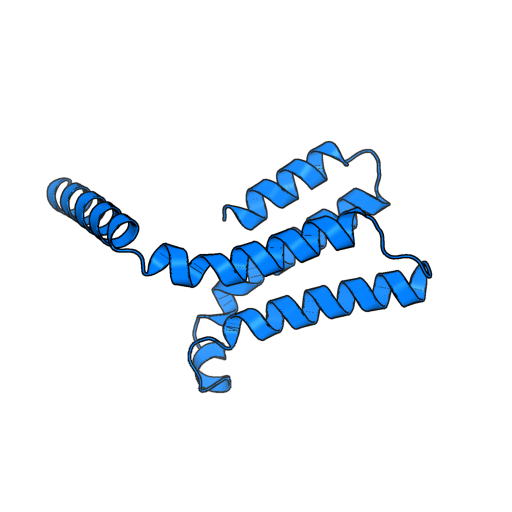8 106 THR A O 1
ATOM 851 N N . TRP A 1 107 ? 16.000 7.766 -20.071 1.00 95.00 107 TRP A N 1
ATOM 852 C CA . TRP A 1 107 ? 16.568 9.101 -19.875 1.00 95.00 107 TRP A CA 1
ATOM 853 C C . TRP A 1 107 ? 17.344 9.214 -18.552 1.00 95.00 107 TRP A C 1
ATOM 855 O O . TRP A 1 107 ? 18.510 9.613 -18.554 1.00 95.00 107 TRP A O 1
ATOM 865 N N . VAL A 1 108 ? 16.766 8.770 -17.431 1.00 94.06 108 VAL A N 1
ATOM 866 C CA . VAL A 1 108 ? 17.460 8.768 -16.130 1.00 94.06 108 VAL A CA 1
ATOM 867 C C . VAL A 1 108 ? 18.735 7.918 -16.175 1.00 94.06 108 VAL A C 1
ATOM 869 O O . VAL A 1 108 ? 19.773 8.331 -15.659 1.00 94.06 108 VAL A O 1
ATOM 872 N N . GLN A 1 109 ? 18.691 6.748 -16.818 1.00 93.62 109 GLN A N 1
ATOM 873 C CA . GLN A 1 109 ? 19.869 5.890 -16.971 1.00 93.62 109 GLN A CA 1
ATOM 874 C C . GLN A 1 109 ? 20.969 6.549 -17.810 1.00 93.62 109 GLN A C 1
ATOM 876 O O . GLN A 1 109 ? 22.143 6.385 -17.482 1.00 93.62 109 GLN A O 1
ATOM 881 N N . THR A 1 110 ? 20.618 7.301 -18.861 1.00 94.44 110 THR A N 1
ATOM 882 C CA . THR A 1 110 ? 21.617 8.056 -19.636 1.00 94.44 110 THR A CA 1
ATOM 883 C C . THR A 1 110 ? 22.302 9.115 -18.780 1.00 94.44 110 THR A C 1
ATOM 885 O O . THR A 1 110 ? 23.528 9.161 -18.768 1.00 94.44 110 THR A O 1
ATOM 888 N N . LEU A 1 111 ? 21.533 9.867 -17.983 1.00 92.25 111 LEU A N 1
ATOM 889 C CA . LEU A 1 111 ? 22.059 10.901 -17.092 1.00 92.25 111 LEU A CA 1
ATOM 890 C C . LEU A 1 111 ? 23.027 10.323 -16.044 1.00 92.25 111 LEU A C 1
ATOM 892 O O . LEU A 1 111 ? 24.082 10.897 -15.781 1.00 92.25 111 LEU A O 1
ATOM 896 N N . ALA A 1 112 ? 22.689 9.162 -15.477 1.00 88.94 112 ALA A N 1
ATOM 897 C CA . ALA A 1 112 ? 23.522 8.485 -14.486 1.00 88.94 112 ALA A CA 1
ATOM 898 C C . ALA A 1 112 ? 24.843 7.959 -15.072 1.00 88.94 112 ALA A C 1
ATOM 900 O O . ALA A 1 112 ? 25.869 8.007 -14.400 1.00 88.94 112 ALA A O 1
ATOM 901 N N . ARG A 1 113 ? 24.837 7.476 -16.322 1.00 87.62 113 ARG A N 1
ATOM 902 C CA . ARG A 1 113 ? 26.057 7.006 -17.002 1.00 87.62 113 ARG A CA 1
ATOM 903 C C . ARG A 1 113 ? 26.995 8.144 -17.388 1.00 87.62 113 ARG A C 1
ATOM 905 O O . ARG A 1 113 ? 28.194 7.929 -17.400 1.00 87.62 113 ARG A O 1
ATOM 912 N N . THR A 1 114 ? 26.461 9.324 -17.699 1.00 80.94 114 THR A N 1
ATOM 913 C CA . THR A 1 114 ? 27.262 10.515 -18.033 1.00 80.94 114 THR A CA 1
ATOM 914 C C . THR A 1 114 ? 27.839 11.240 -16.817 1.00 80.94 114 THR A C 1
ATOM 916 O O . THR A 1 114 ? 28.670 12.124 -16.984 1.00 80.94 114 THR A O 1
ATOM 919 N N . ALA A 1 115 ? 27.374 10.919 -15.607 1.00 71.44 115 ALA A N 1
ATOM 920 C CA . ALA A 1 115 ? 27.857 11.514 -14.360 1.00 71.44 115 ALA A CA 1
ATOM 921 C C . ALA A 1 115 ? 29.066 10.770 -13.747 1.00 71.44 115 ALA A C 1
ATOM 923 O O . ALA A 1 115 ? 29.585 11.213 -12.722 1.00 71.44 115 ALA A O 1
ATOM 924 N N . HIS A 1 116 ? 29.485 9.655 -14.356 1.00 53.94 116 HIS A N 1
ATOM 925 C CA . HIS A 1 116 ? 30.717 8.917 -14.065 1.00 53.94 116 HIS A CA 1
ATOM 926 C C . HIS A 1 116 ? 31.763 9.200 -15.142 1.00 53.94 116 HIS A C 1
ATOM 928 O O . HIS A 1 116 ? 32.958 9.227 -14.774 1.00 53.94 116 HIS A O 1
#